Protein AF-A0A969L2Q5-F1 (afdb_monomer_lite)

Structure (mmCIF, N/CA/C/O backbone):
data_AF-A0A969L2Q5-F1
#
_entry.id   AF-A0A969L2Q5-F1
#
loop_
_atom_site.group_PDB
_atom_site.id
_atom_site.type_symbol
_atom_site.label_atom_id
_atom_site.label_alt_id
_atom_site.label_comp_id
_atom_site.label_asym_id
_atom_site.label_entity_id
_atom_site.label_seq_id
_atom_site.pdbx_PDB_ins_code
_atom_site.Cartn_x
_atom_site.Cartn_y
_atom_site.Cartn_z
_atom_site.occupancy
_atom_site.B_iso_or_equiv
_atom_site.auth_seq_id
_atom_site.auth_comp_id
_atom_site.auth_asym_id
_atom_site.auth_atom_id
_atom_site.pdbx_PDB_model_num
ATOM 1 N N . MET A 1 1 ? -0.304 -9.490 12.979 1.00 71.75 1 MET A N 1
ATOM 2 C CA . MET A 1 1 ? 1.038 -9.861 12.482 1.00 71.75 1 MET A CA 1
ATOM 3 C C . MET A 1 1 ? 1.206 -9.206 11.129 1.00 71.75 1 MET A C 1
ATOM 5 O O . MET A 1 1 ? 0.330 -9.396 10.292 1.00 71.75 1 MET A O 1
ATOM 9 N N . SER A 1 2 ? 2.257 -8.413 10.934 1.00 88.31 2 SER A N 1
ATOM 10 C CA . SER A 1 2 ? 2.590 -7.875 9.616 1.00 88.31 2 SER A CA 1
ATOM 11 C C . SER A 1 2 ? 3.435 -8.823 8.797 1.00 88.31 2 SER A C 1
ATOM 13 O O . SER A 1 2 ? 4.114 -9.702 9.329 1.00 88.31 2 SER A O 1
ATOM 15 N N . LYS A 1 3 ? 3.390 -8.618 7.482 1.00 93.06 3 LYS A N 1
ATOM 16 C CA . LYS A 1 3 ? 4.129 -9.418 6.518 1.00 93.06 3 LYS A CA 1
ATOM 17 C C . LYS A 1 3 ? 4.531 -8.568 5.317 1.00 93.06 3 LYS A C 1
ATOM 19 O O . LYS A 1 3 ? 3.703 -7.831 4.795 1.00 93.06 3 LYS A O 1
ATOM 24 N N . LEU A 1 4 ? 5.778 -8.700 4.875 1.00 91.50 4 LEU A N 1
ATOM 25 C CA . LEU A 1 4 ? 6.246 -8.261 3.561 1.00 91.50 4 LEU A CA 1
ATOM 26 C C . LEU A 1 4 ? 6.941 -9.453 2.913 1.00 91.50 4 LEU A C 1
ATOM 28 O O . LEU A 1 4 ? 7.881 -10.002 3.482 1.00 91.50 4 LEU A O 1
ATOM 32 N N . GLU A 1 5 ? 6.437 -9.894 1.768 1.00 91.12 5 GLU A N 1
ATOM 33 C CA . GLU A 1 5 ? 6.893 -11.115 1.106 1.00 91.12 5 GLU A CA 1
ATOM 34 C C . GLU A 1 5 ? 6.896 -10.935 -0.411 1.00 91.12 5 GLU A C 1
ATOM 36 O O . GLU A 1 5 ? 5.927 -10.439 -0.989 1.00 91.12 5 GLU A O 1
ATOM 41 N N . PHE A 1 6 ? 7.983 -11.371 -1.044 1.00 85.31 6 PHE A N 1
ATOM 42 C CA . PHE A 1 6 ? 8.081 -11.510 -2.492 1.00 85.31 6 PHE A CA 1
ATOM 43 C C . PHE A 1 6 ? 7.598 -12.904 -2.876 1.00 85.31 6 PHE A C 1
ATOM 45 O O . PHE A 1 6 ? 8.023 -13.898 -2.288 1.00 85.31 6 PHE A O 1
ATOM 52 N N . ILE A 1 7 ? 6.682 -12.962 -3.832 1.00 85.62 7 ILE A N 1
ATOM 53 C CA . ILE A 1 7 ? 6.052 -14.190 -4.294 1.00 85.62 7 ILE A CA 1
ATOM 54 C C . ILE A 1 7 ? 6.368 -14.310 -5.778 1.00 85.62 7 ILE A C 1
ATOM 56 O O . ILE A 1 7 ? 5.777 -13.618 -6.610 1.00 85.62 7 ILE A O 1
ATOM 60 N N . ASP A 1 8 ? 7.308 -15.190 -6.097 1.00 75.75 8 ASP A N 1
ATOM 61 C CA . ASP A 1 8 ? 7.634 -15.507 -7.481 1.00 75.75 8 ASP A CA 1
ATOM 62 C C . ASP A 1 8 ? 6.453 -16.241 -8.120 1.00 75.75 8 ASP A C 1
ATOM 64 O O . ASP A 1 8 ? 5.892 -17.175 -7.536 1.00 75.75 8 ASP A O 1
ATOM 68 N N . SER A 1 9 ? 6.042 -15.814 -9.315 1.00 63.06 9 SER A N 1
ATOM 69 C CA . SER A 1 9 ? 5.040 -16.565 -10.064 1.00 63.06 9 SER A CA 1
ATOM 70 C C . SER A 1 9 ? 5.733 -17.734 -10.768 1.00 63.06 9 SER A C 1
ATOM 72 O O . SER A 1 9 ? 6.684 -17.541 -11.521 1.00 63.06 9 SER A O 1
ATOM 74 N N . GLU A 1 10 ? 5.249 -18.958 -10.549 1.00 58.59 10 GLU A N 1
ATOM 75 C CA . GLU A 1 10 ? 5.753 -20.151 -11.251 1.00 58.59 10 GLU A CA 1
ATOM 76 C C . GLU A 1 10 ? 5.440 -20.119 -12.762 1.00 58.59 10 GLU A C 1
ATOM 78 O O . GLU A 1 10 ? 5.985 -20.898 -13.543 1.00 58.59 10 GLU A O 1
ATOM 83 N N . THR A 1 11 ? 4.564 -19.204 -13.190 1.00 54.19 11 THR A N 1
ATOM 84 C CA . THR A 1 11 ? 4.078 -19.068 -14.564 1.00 54.19 11 THR A CA 1
ATOM 85 C C . THR A 1 11 ? 4.136 -17.611 -15.026 1.00 54.19 11 THR A C 1
ATOM 87 O O . THR A 1 11 ? 3.131 -16.902 -14.974 1.00 54.19 11 THR A O 1
ATOM 90 N N . GLY A 1 12 ? 5.292 -17.186 -15.542 1.00 60.34 12 GLY A N 1
ATOM 91 C CA . GLY A 1 12 ? 5.420 -15.983 -16.374 1.00 60.34 12 GLY A CA 1
ATOM 92 C C . GLY A 1 12 ? 6.392 -14.919 -15.868 1.00 60.34 12 GLY A C 1
ATOM 93 O O . GLY A 1 12 ? 6.953 -15.019 -14.782 1.00 60.34 12 GLY A O 1
ATOM 94 N N . ASP A 1 13 ? 6.547 -13.876 -16.688 1.00 74.81 13 ASP A N 1
ATOM 95 C CA . ASP A 1 13 ? 7.386 -12.690 -16.470 1.00 74.81 13 ASP A CA 1
ATOM 96 C C . ASP A 1 13 ? 6.845 -11.763 -15.362 1.00 74.81 13 ASP A C 1
ATOM 98 O O . ASP A 1 13 ? 6.980 -10.549 -15.465 1.00 74.81 13 ASP A O 1
ATOM 102 N N . TYR A 1 14 ? 6.202 -12.289 -14.316 1.00 81.56 14 TYR A N 1
ATOM 103 C CA . TYR A 1 14 ? 5.611 -11.496 -13.236 1.00 81.56 14 TYR A CA 1
ATOM 104 C C . TYR A 1 14 ? 6.025 -12.015 -11.860 1.00 81.56 14 TYR A C 1
ATOM 106 O O . TYR A 1 14 ? 6.234 -13.211 -11.657 1.00 81.56 14 TYR A O 1
ATOM 114 N N . PHE A 1 15 ? 6.073 -11.102 -10.897 1.00 86.25 15 PHE A N 1
ATOM 115 C CA . PHE A 1 15 ? 6.198 -11.410 -9.478 1.00 86.25 15 PHE A CA 1
ATOM 116 C C . PHE A 1 15 ? 5.205 -10.567 -8.683 1.00 86.25 15 PHE A C 1
ATOM 118 O O . PHE A 1 15 ? 4.860 -9.446 -9.068 1.00 86.25 15 PHE A O 1
ATOM 125 N N . ASP A 1 16 ? 4.753 -11.112 -7.562 1.00 90.12 16 ASP A N 1
ATOM 126 C CA . ASP A 1 16 ? 3.831 -10.435 -6.669 1.00 90.12 16 ASP A CA 1
ATOM 127 C C . ASP A 1 16 ? 4.577 -9.980 -5.399 1.00 90.12 16 ASP A C 1
ATOM 129 O O . ASP A 1 16 ? 5.457 -10.673 -4.890 1.00 90.12 16 ASP A O 1
ATOM 133 N N . VAL A 1 17 ? 4.215 -8.820 -4.851 1.00 91.56 17 VAL A N 1
ATOM 134 C CA . VAL A 1 17 ? 4.658 -8.379 -3.520 1.00 91.56 17 VAL A CA 1
ATOM 135 C C . VAL A 1 17 ? 3.442 -8.339 -2.612 1.00 91.56 17 VAL A C 1
ATOM 137 O O . VAL A 1 17 ? 2.507 -7.569 -2.840 1.00 91.56 17 VAL A O 1
ATOM 140 N N . LEU A 1 18 ? 3.440 -9.193 -1.592 1.00 93.69 18 LEU A N 1
ATOM 141 C CA . LEU A 1 18 ? 2.413 -9.234 -0.562 1.00 93.69 18 LEU A CA 1
ATOM 142 C C . LEU A 1 18 ? 2.827 -8.347 0.605 1.00 93.69 18 LEU A C 1
ATOM 144 O O . LEU A 1 18 ? 3.893 -8.531 1.189 1.00 93.69 18 LEU A O 1
ATOM 148 N N . VAL A 1 19 ? 1.934 -7.441 0.983 1.00 95.19 19 VAL A N 1
ATOM 149 C CA . VAL A 1 19 ? 2.099 -6.570 2.137 1.00 95.19 19 VAL A CA 1
ATOM 150 C C . VAL A 1 19 ? 0.872 -6.674 3.027 1.00 95.19 19 VAL A C 1
ATOM 152 O O . VAL A 1 19 ? -0.254 -6.495 2.567 1.00 95.19 19 VAL A O 1
ATOM 155 N N . GLN A 1 20 ? 1.099 -6.954 4.305 1.00 95.75 20 GLN A N 1
ATOM 156 C CA . GLN A 1 20 ? 0.083 -7.028 5.344 1.00 95.75 20 GLN A CA 1
ATOM 157 C C . GLN A 1 20 ? 0.501 -6.160 6.528 1.00 95.75 20 GLN A C 1
ATOM 159 O O . GLN A 1 20 ? 1.605 -6.314 7.058 1.00 95.75 20 GLN A O 1
ATOM 164 N N . VAL A 1 21 ? -0.396 -5.276 6.956 1.00 95.88 21 VAL A N 1
ATOM 165 C CA . VAL A 1 21 ? -0.209 -4.365 8.094 1.00 95.88 21 VAL A CA 1
ATOM 166 C C . VAL A 1 21 ? -1.431 -4.400 9.009 1.00 95.88 21 VAL A C 1
ATOM 168 O O . VAL A 1 21 ? -2.533 -4.732 8.564 1.00 95.88 21 VAL A O 1
ATOM 171 N N . GLY A 1 22 ? -1.235 -4.069 10.286 1.00 95.12 22 GLY A N 1
ATOM 172 C CA . GLY A 1 22 ? -2.327 -3.820 11.227 1.00 95.12 22 GLY A CA 1
ATOM 173 C C . GLY A 1 22 ? -2.608 -2.326 11.383 1.00 95.12 22 GLY A C 1
ATOM 174 O O . GLY A 1 22 ? -1.758 -1.497 11.065 1.00 95.12 22 GLY A O 1
ATOM 175 N N . PHE A 1 23 ? -3.775 -1.979 11.919 1.00 95.56 23 PHE A N 1
ATOM 176 C CA . PHE A 1 23 ? -4.089 -0.624 12.389 1.00 95.56 23 PHE A CA 1
ATOM 177 C C . PHE A 1 23 ? -3.919 -0.537 13.914 1.00 95.56 23 PHE A C 1
ATOM 179 O O . PHE A 1 23 ? -4.248 -1.483 14.628 1.00 95.56 23 PHE A O 1
ATOM 186 N N . GLU A 1 24 ? -3.421 0.593 14.434 1.00 95.12 24 GLU A N 1
ATOM 187 C CA . GLU A 1 24 ? -3.273 0.806 15.891 1.00 95.12 24 GLU A CA 1
ATOM 188 C C . GLU A 1 24 ? -4.632 0.827 16.604 1.00 95.12 24 GLU A C 1
ATOM 190 O O . GLU A 1 24 ? -4.743 0.446 17.770 1.00 95.12 24 GLU A O 1
ATOM 195 N N . LYS A 1 25 ? -5.683 1.239 15.890 1.00 95.00 25 LYS A N 1
ATOM 196 C CA . LYS A 1 25 ? -7.068 1.228 16.359 1.00 95.00 25 LYS A CA 1
ATOM 197 C C . LYS A 1 25 ? -7.971 0.582 15.312 1.00 95.00 25 LYS A C 1
ATOM 199 O O . LYS A 1 25 ? -7.694 0.742 14.124 1.00 95.00 25 LYS A O 1
ATOM 204 N N . PRO A 1 26 ? -9.052 -0.103 15.727 1.00 96.12 26 PRO A N 1
ATOM 205 C CA . PRO A 1 26 ? -10.041 -0.595 14.786 1.00 96.12 26 PRO A CA 1
ATOM 206 C C . PRO A 1 26 ? -10.644 0.547 13.962 1.00 96.12 26 PRO A C 1
ATOM 208 O O . PRO A 1 26 ? -11.026 1.572 14.525 1.00 96.12 26 PRO A O 1
ATOM 211 N N . LEU A 1 27 ? -10.728 0.351 12.651 1.00 95.94 27 LEU A N 1
ATOM 212 C CA . LEU A 1 27 ? -11.353 1.257 11.700 1.00 95.94 27 LEU A CA 1
ATOM 213 C C . LEU A 1 27 ? -12.876 1.170 11.772 1.00 95.94 27 LEU A C 1
ATOM 215 O O . LEU A 1 27 ? -13.449 0.079 11.874 1.00 95.94 27 LEU A O 1
ATOM 219 N N . GLU A 1 28 ? -13.535 2.314 11.631 1.00 96.62 28 GLU A N 1
ATOM 220 C CA . GLU A 1 28 ? -14.963 2.372 11.352 1.00 96.62 28 GLU A CA 1
ATOM 221 C C . GLU A 1 28 ? -15.240 2.151 9.857 1.00 96.62 28 GLU A C 1
ATOM 223 O O . GLU A 1 28 ? -14.354 2.222 9.004 1.00 96.62 28 GLU A O 1
ATOM 228 N N . ALA A 1 29 ? -16.504 1.910 9.499 1.00 94.12 29 ALA A N 1
ATOM 229 C CA . ALA A 1 29 ? -16.887 1.709 8.100 1.00 94.12 29 ALA A CA 1
ATOM 230 C C . ALA A 1 29 ? -16.511 2.907 7.205 1.00 94.12 29 ALA A C 1
ATOM 232 O O . ALA A 1 29 ? -16.117 2.716 6.055 1.00 94.12 29 ALA A O 1
ATOM 233 N N . ILE A 1 30 ? -16.607 4.133 7.734 1.00 94.75 30 ILE A N 1
ATOM 234 C CA . ILE A 1 30 ? -16.209 5.347 7.013 1.00 94.75 30 ILE A CA 1
ATOM 235 C C . ILE A 1 30 ? -14.696 5.398 6.779 1.00 94.75 30 ILE A C 1
ATOM 237 O O . ILE A 1 30 ? -14.261 5.829 5.713 1.00 94.75 30 ILE A O 1
ATOM 241 N N . ASP A 1 31 ? -13.905 4.898 7.725 1.00 95.81 31 ASP A N 1
ATOM 242 C CA . ASP A 1 31 ? -12.450 4.892 7.626 1.00 95.81 31 ASP A CA 1
ATOM 243 C C . ASP A 1 31 ? -11.969 3.906 6.568 1.00 95.81 31 ASP A C 1
ATOM 245 O O . ASP A 1 31 ? -11.092 4.225 5.773 1.00 95.81 31 ASP A O 1
ATOM 249 N N . ILE A 1 32 ? -12.602 2.733 6.482 1.00 95.31 32 ILE A N 1
ATOM 250 C CA . ILE A 1 32 ? -12.318 1.754 5.424 1.00 95.31 32 ILE A CA 1
ATOM 251 C C . ILE A 1 32 ? -12.530 2.384 4.040 1.00 95.31 32 ILE A C 1
ATOM 253 O O . ILE A 1 32 ? -11.710 2.196 3.140 1.00 95.31 32 ILE A O 1
ATOM 257 N N . VAL A 1 33 ? -13.600 3.170 3.868 1.00 94.62 33 VAL A N 1
ATOM 258 C CA . VAL A 1 33 ? -13.856 3.895 2.614 1.00 94.62 33 VAL A CA 1
ATOM 259 C C . VAL A 1 33 ? -12.758 4.923 2.336 1.00 94.62 33 VAL A C 1
ATOM 261 O O . VAL A 1 33 ? -12.309 5.023 1.197 1.00 94.62 33 VAL A O 1
ATOM 264 N N . GLN A 1 34 ? -12.286 5.649 3.349 1.00 94.50 34 GLN A N 1
ATOM 265 C CA . GLN A 1 34 ? -11.202 6.624 3.184 1.00 94.50 34 GLN A CA 1
ATOM 266 C C . GLN A 1 34 ? -9.865 5.951 2.852 1.00 94.50 34 GLN A C 1
ATOM 268 O O . GLN A 1 34 ? -9.167 6.397 1.944 1.00 94.50 34 GLN A O 1
ATOM 273 N N . VAL A 1 35 ? -9.533 4.824 3.488 1.00 94.56 35 VAL A N 1
ATOM 274 C CA . VAL A 1 35 ? -8.347 4.027 3.133 1.00 94.56 35 VAL A CA 1
ATOM 275 C C . VAL A 1 35 ? -8.430 3.557 1.677 1.00 94.56 35 VAL A C 1
ATOM 277 O O . VAL A 1 35 ? -7.443 3.652 0.946 1.00 94.56 35 VAL A O 1
ATOM 280 N N . LEU A 1 36 ? -9.606 3.108 1.220 1.00 93.75 36 LEU A N 1
ATOM 281 C CA . LEU A 1 36 ? -9.827 2.759 -0.188 1.00 93.75 36 LEU A CA 1
ATOM 282 C C . LEU A 1 36 ? -9.655 3.962 -1.121 1.00 93.75 36 LEU A C 1
ATOM 284 O O . LEU A 1 36 ? -9.081 3.809 -2.196 1.00 93.75 36 LEU A O 1
ATOM 288 N N . GLN A 1 37 ? -10.119 5.149 -0.731 1.00 93.19 37 GLN A N 1
ATOM 289 C CA . GLN A 1 37 ? -9.925 6.371 -1.517 1.00 93.19 37 GLN A CA 1
ATOM 290 C C . GLN A 1 37 ? -8.441 6.717 -1.648 1.00 93.19 37 GLN A C 1
ATOM 292 O O . GLN A 1 37 ? -7.959 6.869 -2.768 1.00 93.19 37 GLN A O 1
ATOM 297 N N . VAL A 1 38 ? -7.693 6.733 -0.539 1.00 91.81 38 VAL A N 1
ATOM 298 C CA . VAL A 1 38 ? -6.238 6.969 -0.543 1.00 91.81 38 VAL A CA 1
ATOM 299 C C . VAL A 1 38 ? -5.524 5.952 -1.428 1.00 91.81 38 VAL A C 1
ATOM 301 O O . VAL A 1 38 ? -4.636 6.314 -2.206 1.00 91.81 38 VAL A O 1
ATOM 304 N N . PHE A 1 39 ? -5.920 4.683 -1.329 1.00 91.50 39 PHE A N 1
ATOM 305 C CA . PHE A 1 39 ? -5.401 3.611 -2.164 1.00 91.50 39 PHE A CA 1
ATOM 306 C C . PHE A 1 39 ? -5.651 3.883 -3.655 1.00 91.50 39 PHE A C 1
ATOM 308 O O . PHE A 1 39 ? -4.708 3.847 -4.449 1.00 91.50 39 PHE A O 1
ATOM 315 N N . LEU A 1 40 ? -6.893 4.187 -4.037 1.00 89.81 40 LEU A N 1
ATOM 316 C CA . LEU A 1 40 ? -7.266 4.439 -5.429 1.00 89.81 40 LEU A CA 1
ATOM 317 C C . LEU A 1 40 ? -6.542 5.663 -5.982 1.00 89.81 40 LEU A C 1
ATOM 319 O O . LEU A 1 40 ? -5.858 5.543 -6.989 1.00 89.81 40 LEU A O 1
ATOM 323 N N . GLU A 1 41 ? -6.591 6.801 -5.291 1.00 88.31 41 GLU A N 1
ATOM 324 C CA . GLU A 1 41 ? -5.905 8.031 -5.707 1.00 88.31 41 GLU A CA 1
ATOM 325 C C . GLU A 1 41 ? -4.407 7.815 -5.943 1.00 88.31 41 GLU A C 1
ATOM 327 O O . GLU A 1 41 ? -3.823 8.367 -6.875 1.00 88.31 41 GLU A O 1
ATOM 332 N N . THR A 1 42 ? -3.780 6.990 -5.104 1.00 86.81 42 THR A N 1
ATOM 333 C CA . THR A 1 42 ? -2.349 6.692 -5.195 1.00 86.81 42 THR A CA 1
ATOM 334 C C . THR A 1 42 ? -2.034 5.729 -6.338 1.00 86.81 42 THR A C 1
ATOM 336 O O . THR A 1 42 ? -1.005 5.870 -6.993 1.00 86.81 42 THR A O 1
ATOM 339 N N . THR A 1 43 ? -2.912 4.762 -6.608 1.00 85.94 43 THR A N 1
ATOM 340 C CA . THR A 1 43 ? -2.688 3.717 -7.620 1.00 85.94 43 THR A CA 1
ATOM 341 C C . THR A 1 43 ? -3.185 4.067 -9.018 1.00 85.94 43 THR A C 1
ATOM 343 O O . THR A 1 43 ? -2.707 3.484 -9.985 1.00 85.94 43 THR A O 1
ATOM 346 N N . THR A 1 44 ? -4.085 5.039 -9.164 1.00 83.19 44 THR A N 1
ATOM 347 C CA . THR A 1 44 ? -4.538 5.534 -10.475 1.00 83.19 44 THR A CA 1
ATOM 348 C C . THR A 1 44 ? -3.660 6.654 -11.036 1.00 83.19 44 THR A C 1
ATOM 350 O O . THR A 1 44 ? -3.930 7.164 -12.122 1.00 83.19 44 THR A O 1
ATOM 353 N N . GLY A 1 45 ? -2.628 7.079 -10.301 1.00 73.38 45 GLY A N 1
ATOM 354 C CA . GLY A 1 45 ? -1.668 8.075 -10.770 1.00 73.38 45 GLY A CA 1
ATOM 355 C C . GLY A 1 45 ? -0.819 7.570 -11.943 1.00 73.38 45 GLY A C 1
ATOM 356 O O . GLY A 1 45 ? -0.579 6.373 -12.090 1.00 73.38 45 GLY A O 1
ATOM 357 N N . LEU A 1 46 ? -0.306 8.496 -12.759 1.00 67.31 46 LEU A N 1
ATOM 358 C CA . LEU A 1 46 ? 0.556 8.172 -13.907 1.00 67.31 46 LEU A CA 1
ATOM 359 C C . LEU A 1 46 ? 1.808 7.372 -13.505 1.00 67.31 46 LEU A C 1
ATOM 361 O O . LEU A 1 46 ? 2.214 6.469 -14.228 1.00 67.31 46 LEU A O 1
ATOM 365 N N . ILE A 1 47 ? 2.386 7.670 -12.338 1.00 69.38 47 ILE A N 1
ATOM 366 C CA . ILE A 1 47 ? 3.557 6.969 -11.789 1.00 69.38 47 ILE A CA 1
ATOM 367 C C . ILE A 1 47 ? 3.211 5.504 -11.492 1.00 69.38 47 ILE A C 1
ATOM 369 O O . ILE A 1 47 ? 3.905 4.590 -11.926 1.00 69.38 47 ILE A O 1
ATOM 373 N N . ALA A 1 48 ? 2.092 5.269 -10.805 1.00 74.12 48 ALA A N 1
ATOM 374 C CA . ALA A 1 48 ? 1.623 3.936 -10.449 1.00 74.12 48 ALA A CA 1
ATOM 375 C C . ALA A 1 48 ? 1.413 3.041 -11.681 1.00 74.12 48 ALA A C 1
ATOM 377 O O . ALA A 1 48 ? 1.876 1.901 -11.688 1.00 74.12 48 ALA A O 1
ATOM 378 N N . ALA A 1 49 ? 0.810 3.593 -12.741 1.00 71.81 49 ALA A N 1
ATOM 379 C CA . ALA A 1 49 ? 0.581 2.893 -14.006 1.00 71.81 49 ALA A CA 1
ATOM 380 C C . ALA A 1 49 ? 1.878 2.439 -14.705 1.00 71.81 49 ALA A C 1
ATOM 382 O O . ALA A 1 49 ? 1.852 1.484 -15.476 1.00 71.81 49 ALA A O 1
ATOM 383 N N . ASN A 1 50 ? 3.008 3.099 -14.431 1.00 71.12 50 ASN A N 1
ATOM 384 C CA . ASN A 1 50 ? 4.318 2.722 -14.968 1.00 71.12 50 ASN A CA 1
ATOM 385 C C . ASN A 1 50 ? 5.087 1.748 -14.061 1.00 71.12 50 ASN A C 1
ATOM 387 O O . ASN A 1 50 ? 6.044 1.117 -14.511 1.00 71.12 50 ASN A O 1
ATOM 391 N N . LEU A 1 51 ? 4.718 1.655 -12.779 1.00 75.31 51 LEU A N 1
ATOM 392 C CA . LEU A 1 51 ? 5.479 0.902 -11.782 1.00 75.31 51 LEU A CA 1
ATOM 393 C C . LEU A 1 51 ? 4.933 -0.499 -11.534 1.00 75.31 51 LEU A C 1
ATOM 395 O O . LEU A 1 51 ? 5.737 -1.388 -11.254 1.00 75.31 51 LEU A O 1
ATOM 399 N N . PHE A 1 52 ? 3.619 -0.719 -11.620 1.00 79.00 52 PHE A N 1
ATOM 400 C CA . PHE A 1 52 ? 3.013 -2.024 -11.355 1.00 79.00 52 PHE A CA 1
ATOM 401 C C . PHE A 1 52 ? 1.847 -2.327 -12.305 1.00 79.00 52 PHE A C 1
ATOM 403 O O . PHE A 1 52 ? 1.144 -1.434 -12.758 1.00 79.00 52 PHE A O 1
ATOM 410 N N . GLU A 1 53 ? 1.649 -3.606 -12.610 1.00 79.75 53 GLU A N 1
ATOM 411 C CA . GLU A 1 53 ? 0.714 -4.092 -13.641 1.00 79.75 53 GLU A CA 1
ATOM 412 C C . GLU A 1 53 ? -0.736 -4.136 -13.146 1.00 79.75 53 GLU A C 1
ATOM 414 O O . GLU A 1 53 ? -1.689 -4.199 -13.921 1.00 79.75 53 GLU A O 1
ATOM 419 N N . GLY A 1 54 ? -0.909 -4.145 -11.826 1.00 82.81 54 GLY A N 1
ATOM 420 C CA . GLY A 1 54 ? -2.209 -4.180 -11.177 1.00 82.81 54 GLY A CA 1
ATOM 421 C C . GLY A 1 54 ? -2.178 -4.889 -9.829 1.00 82.81 54 GLY A C 1
ATOM 422 O O . GLY A 1 54 ? -1.131 -5.247 -9.288 1.00 82.81 54 GLY A O 1
ATOM 423 N N . LEU A 1 55 ? -3.361 -5.090 -9.261 1.00 87.62 55 LEU A N 1
ATOM 424 C CA . LEU A 1 55 ? -3.519 -5.812 -8.005 1.00 87.62 55 LEU A CA 1
ATOM 425 C C . LEU A 1 55 ? -3.890 -7.262 -8.275 1.00 87.62 55 LEU A C 1
ATOM 427 O O . LEU A 1 55 ? -4.851 -7.540 -8.989 1.00 87.62 55 LEU A O 1
ATOM 431 N N . ALA A 1 56 ? -3.183 -8.180 -7.627 1.00 87.56 56 ALA A N 1
ATOM 432 C CA . ALA A 1 56 ? -3.620 -9.566 -7.539 1.00 87.56 56 ALA A CA 1
ATOM 433 C C . A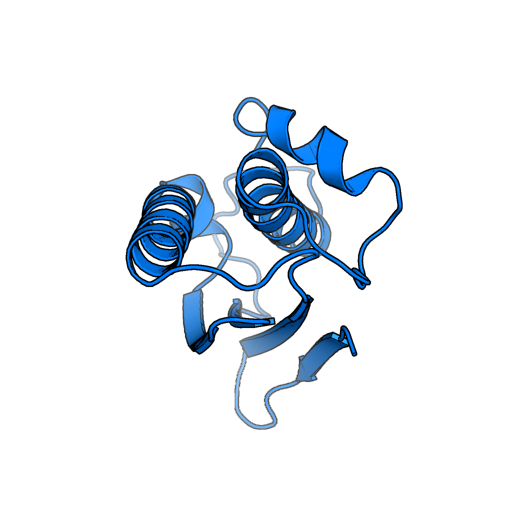LA A 1 56 ? -4.655 -9.755 -6.416 1.00 87.56 56 ALA A C 1
ATOM 435 O O . ALA A 1 56 ? -5.503 -10.641 -6.501 1.00 87.56 56 ALA A O 1
ATOM 436 N N . TYR A 1 57 ? -4.582 -8.941 -5.355 1.00 91.50 57 TYR A N 1
ATOM 437 C CA . TYR A 1 57 ? -5.476 -9.020 -4.199 1.00 91.50 57 TYR A CA 1
ATOM 438 C C . TYR A 1 57 ? -5.471 -7.715 -3.392 1.00 91.50 57 TYR A C 1
ATOM 440 O O . TYR A 1 57 ? -4.420 -7.104 -3.203 1.00 91.50 57 TYR A O 1
ATOM 448 N N . LEU A 1 58 ? -6.635 -7.328 -2.872 1.00 94.69 58 LEU A N 1
ATOM 449 C CA . LEU A 1 58 ? -6.805 -6.247 -1.903 1.00 94.69 58 LEU A CA 1
ATOM 450 C C . LEU A 1 58 ? -7.869 -6.675 -0.891 1.00 94.69 58 LEU A C 1
ATOM 452 O O . LEU A 1 58 ? -8.979 -7.033 -1.279 1.00 94.69 58 LEU A O 1
ATOM 456 N N . ASN A 1 59 ? -7.537 -6.619 0.394 1.00 95.88 59 ASN A N 1
ATOM 457 C CA . ASN A 1 59 ? -8.476 -6.845 1.483 1.00 95.88 59 ASN A CA 1
ATOM 458 C C . ASN A 1 59 ? -8.247 -5.829 2.593 1.00 95.88 59 ASN A C 1
ATOM 460 O O . ASN A 1 59 ? -7.115 -5.642 3.041 1.00 95.88 59 ASN A O 1
ATOM 464 N N . ILE A 1 60 ? -9.336 -5.211 3.039 1.00 95.06 60 ILE A N 1
ATOM 465 C CA . ILE A 1 60 ? -9.343 -4.264 4.147 1.00 95.06 60 ILE A CA 1
ATOM 466 C C . ILE A 1 60 ? -10.414 -4.725 5.119 1.00 95.06 60 ILE A C 1
ATOM 468 O O . ILE A 1 60 ? -11.580 -4.854 4.749 1.00 95.06 60 ILE A O 1
ATOM 472 N N . ASP A 1 61 ? -10.003 -4.981 6.351 1.00 93.44 61 ASP A N 1
ATOM 473 C CA . ASP A 1 61 ? -10.908 -5.253 7.456 1.00 93.44 61 ASP A CA 1
ATOM 474 C C . ASP A 1 61 ? -10.761 -4.170 8.531 1.00 93.44 61 ASP A C 1
ATOM 476 O O . ASP A 1 61 ? -10.004 -3.209 8.385 1.00 93.44 61 ASP A O 1
ATOM 480 N N . THR A 1 62 ? -11.508 -4.302 9.625 1.00 95.19 62 THR A N 1
ATOM 481 C CA . THR A 1 62 ? -11.494 -3.316 10.713 1.00 95.19 62 THR A CA 1
ATOM 482 C C . THR A 1 62 ? -10.129 -3.179 11.384 1.00 95.19 62 THR A C 1
ATOM 484 O O . THR A 1 62 ? -9.887 -2.205 12.071 1.00 95.19 62 THR A O 1
ATOM 487 N N . THR A 1 63 ? -9.238 -4.153 11.260 1.00 95.50 63 THR A N 1
ATOM 488 C CA . THR A 1 63 ? -7.976 -4.236 12.010 1.00 95.50 63 THR A CA 1
ATOM 489 C C . THR A 1 63 ? -6.740 -4.377 11.134 1.00 95.50 63 THR A C 1
ATOM 491 O O . THR A 1 63 ? -5.627 -4.227 11.637 1.00 95.50 63 THR A O 1
ATOM 494 N N . SER A 1 64 ? -6.904 -4.663 9.844 1.00 95.19 64 SER A N 1
ATOM 495 C CA . SER A 1 64 ? -5.806 -4.998 8.954 1.00 95.19 64 SER A CA 1
ATOM 496 C C . SER A 1 64 ? -6.049 -4.581 7.509 1.00 95.19 64 SER A C 1
ATOM 498 O O . SER A 1 64 ? -7.179 -4.477 7.026 1.00 95.19 64 SER A O 1
ATOM 500 N N . LEU A 1 65 ? -4.937 -4.367 6.813 1.00 95.75 65 LEU A N 1
ATOM 501 C CA . LEU A 1 65 ? -4.877 -4.104 5.386 1.00 95.75 65 LEU A CA 1
ATOM 502 C C . LEU A 1 65 ? -3.904 -5.096 4.759 1.00 95.75 65 LEU A C 1
ATOM 504 O O . LEU A 1 65 ? -2.760 -5.222 5.198 1.00 95.75 65 LEU A O 1
ATOM 508 N N . THR A 1 66 ? -4.363 -5.794 3.724 1.00 96.12 66 THR A N 1
ATOM 509 C CA . THR A 1 66 ? -3.553 -6.716 2.929 1.00 96.12 66 THR A CA 1
ATOM 510 C C . THR A 1 66 ? -3.640 -6.341 1.460 1.00 96.12 66 THR A C 1
ATOM 512 O O . THR A 1 66 ? -4.730 -6.312 0.889 1.00 96.12 66 THR A O 1
ATOM 515 N N . ILE A 1 67 ? -2.492 -6.102 0.833 1.00 94.94 67 ILE A N 1
ATOM 516 C CA . ILE A 1 67 ? -2.389 -5.785 -0.591 1.00 94.94 67 ILE A CA 1
ATOM 517 C C . ILE A 1 67 ? -1.373 -6.723 -1.230 1.00 94.94 67 ILE A C 1
ATOM 519 O O . ILE A 1 67 ? -0.269 -6.897 -0.715 1.00 94.94 67 ILE A O 1
ATOM 523 N N . ARG A 1 68 ? -1.738 -7.324 -2.361 1.00 93.81 68 ARG A N 1
ATOM 524 C CA . ARG A 1 68 ? -0.817 -8.057 -3.228 1.00 93.81 68 ARG A CA 1
ATOM 525 C C . ARG A 1 68 ? -0.671 -7.300 -4.542 1.00 93.81 68 ARG A C 1
ATOM 527 O O . ARG A 1 68 ? -1.575 -7.324 -5.382 1.00 93.81 68 ARG A O 1
ATOM 534 N N . PHE A 1 69 ? 0.465 -6.635 -4.697 1.00 91.44 69 PHE A N 1
ATOM 535 C CA . PHE A 1 69 ? 0.837 -5.906 -5.906 1.00 91.44 69 PHE A CA 1
ATOM 536 C C . PHE A 1 69 ? 1.422 -6.873 -6.921 1.00 91.44 69 PHE A C 1
ATOM 538 O O . PHE A 1 69 ? 2.237 -7.708 -6.540 1.00 91.44 69 PHE A O 1
ATOM 545 N N . ARG A 1 70 ? 1.045 -6.743 -8.192 1.00 89.56 70 ARG A N 1
ATOM 546 C CA . ARG A 1 70 ? 1.652 -7.489 -9.291 1.00 89.56 70 ARG A CA 1
ATOM 547 C C . ARG A 1 70 ? 2.594 -6.599 -10.080 1.00 89.56 70 ARG A C 1
ATOM 549 O O . ARG A 1 70 ? 2.214 -5.518 -10.528 1.00 89.56 70 ARG A O 1
ATOM 556 N N . TYR A 1 71 ? 3.799 -7.093 -10.303 1.00 86.44 71 TYR A N 1
ATOM 557 C CA . TYR A 1 71 ? 4.843 -6.416 -11.049 1.00 86.44 71 TYR A CA 1
ATOM 558 C C . TYR A 1 71 ? 5.319 -7.278 -12.207 1.00 86.44 71 TYR A C 1
ATOM 560 O O . TYR A 1 71 ? 5.480 -8.487 -12.055 1.00 86.44 71 TYR A O 1
ATOM 568 N N . SER A 1 72 ? 5.629 -6.651 -13.340 1.00 79.19 72 SER A N 1
ATOM 569 C CA . SER A 1 72 ? 6.420 -7.315 -14.374 1.00 79.19 72 SER A CA 1
ATOM 570 C C . SER A 1 72 ? 7.855 -7.526 -13.878 1.00 79.19 72 SER A C 1
ATOM 572 O O . SER A 1 72 ? 8.490 -6.607 -13.348 1.00 79.19 72 SER A O 1
ATOM 574 N N . GLY A 1 73 ? 8.357 -8.748 -14.019 1.00 67.31 73 GLY A N 1
ATOM 575 C CA . GLY A 1 73 ? 9.756 -9.136 -13.874 1.00 67.31 73 GLY A CA 1
ATOM 576 C C . GLY A 1 73 ? 10.622 -8.670 -15.046 1.00 67.31 73 GLY A C 1
ATOM 577 O O . GLY A 1 73 ? 11.841 -8.596 -14.906 1.00 67.31 73 GLY A O 1
ATOM 578 N N . THR A 1 74 ? 10.013 -8.281 -16.171 1.00 66.06 74 THR A N 1
ATOM 579 C CA . THR A 1 74 ? 10.717 -7.602 -17.263 1.00 66.06 74 THR A CA 1
ATOM 580 C C . THR A 1 74 ? 10.655 -6.089 -17.066 1.00 66.06 74 THR A C 1
ATOM 582 O O . THR A 1 74 ? 9.632 -5.525 -16.677 1.00 66.06 74 THR A O 1
ATOM 585 N N . SER A 1 75 ? 11.780 -5.410 -17.298 1.00 58.88 75 SER A N 1
ATOM 586 C CA . SER A 1 75 ? 11.796 -3.947 -17.293 1.00 58.88 75 SER A CA 1
ATOM 587 C C . SER A 1 75 ? 10.993 -3.453 -18.503 1.00 58.88 75 SER A C 1
ATOM 589 O O . SER A 1 75 ? 11.223 -3.977 -19.600 1.00 58.88 75 SER A O 1
ATOM 591 N N . PRO A 1 76 ? 10.083 -2.470 -18.360 1.00 58.81 76 PRO A N 1
ATOM 592 C CA . PRO A 1 76 ? 9.415 -1.889 -19.513 1.00 58.81 76 PRO A CA 1
ATOM 593 C C . PRO A 1 76 ? 10.470 -1.414 -20.516 1.00 58.81 76 PRO A C 1
ATOM 595 O O . PRO A 1 76 ? 11.459 -0.781 -20.139 1.00 58.81 76 PRO A O 1
ATOM 598 N N . SER A 1 77 ? 10.263 -1.697 -21.803 1.00 53.72 77 SER A N 1
ATOM 599 C CA . SER A 1 77 ? 11.182 -1.299 -22.882 1.00 53.72 77 SER A CA 1
ATOM 600 C C . SER A 1 77 ? 11.432 0.216 -22.936 1.00 53.72 77 SER A C 1
ATOM 602 O O . SER A 1 77 ? 12.444 0.662 -23.469 1.00 53.72 77 SER A O 1
ATOM 604 N N . SER A 1 78 ? 10.533 1.000 -22.343 1.00 55.94 78 SER A N 1
ATOM 605 C CA . SER A 1 78 ? 10.677 2.424 -22.066 1.00 55.94 78 SER A CA 1
ATOM 606 C C . SER A 1 78 ? 10.571 2.653 -20.557 1.00 55.94 78 SER A C 1
ATOM 608 O O . SER A 1 78 ? 9.480 2.910 -20.055 1.00 55.94 78 SER A O 1
ATOM 610 N N . ASN A 1 79 ? 11.677 2.537 -19.820 1.00 59.59 79 ASN A N 1
ATOM 611 C CA . ASN A 1 79 ? 11.717 3.013 -18.438 1.00 59.59 79 ASN A CA 1
ATOM 612 C C . ASN A 1 79 ? 11.779 4.555 -18.461 1.00 59.59 79 ASN A C 1
ATOM 614 O O . ASN A 1 79 ? 12.786 5.094 -18.933 1.00 59.59 79 ASN A O 1
ATOM 618 N N . PRO A 1 80 ? 10.746 5.277 -17.984 1.00 60.19 80 PRO A N 1
ATOM 619 C CA . PRO A 1 80 ? 10.768 6.738 -17.951 1.00 60.19 80 PRO A CA 1
ATOM 620 C C . PRO A 1 80 ? 11.737 7.300 -16.895 1.00 60.19 80 PRO A C 1
ATOM 622 O O . PRO A 1 80 ? 11.996 8.501 -16.910 1.00 60.19 80 PRO A O 1
ATOM 625 N N . TYR A 1 81 ? 12.324 6.447 -16.043 1.00 64.88 81 TYR A N 1
ATOM 626 C CA . TYR A 1 81 ? 13.265 6.806 -14.976 1.00 64.88 81 TYR A CA 1
ATOM 627 C C . TYR A 1 81 ? 14.679 6.271 -15.268 1.00 64.88 81 TYR A C 1
ATOM 629 O O . TYR A 1 81 ? 15.111 5.264 -14.692 1.00 64.88 81 TYR A O 1
ATOM 637 N N . PRO A 1 82 ? 15.424 6.891 -16.201 1.00 55.69 82 PRO A N 1
ATOM 638 C CA . PRO A 1 82 ? 16.778 6.461 -16.530 1.00 55.69 82 PRO A CA 1
ATOM 639 C C . PRO A 1 82 ? 17.729 6.711 -15.348 1.00 55.69 82 PRO A C 1
ATOM 641 O O . PRO A 1 82 ? 17.943 7.850 -14.946 1.00 55.69 82 PRO A O 1
ATOM 644 N N . GLY A 1 83 ? 18.333 5.644 -14.817 1.00 58.91 83 GLY A N 1
ATOM 645 C CA . GLY A 1 83 ? 19.316 5.709 -13.721 1.00 58.91 83 GLY A CA 1
ATOM 646 C C . GLY A 1 83 ? 18.814 5.215 -12.362 1.00 58.91 83 GLY A C 1
ATOM 647 O O . GLY A 1 83 ? 19.627 5.027 -11.460 1.00 58.91 83 GLY A O 1
ATOM 648 N N . GLU A 1 84 ? 17.516 4.944 -12.226 1.00 63.25 84 GLU A N 1
ATOM 649 C CA . GLU A 1 84 ? 16.940 4.334 -11.026 1.00 63.25 84 GLU A CA 1
ATOM 650 C C . GLU A 1 84 ? 16.725 2.827 -11.200 1.00 63.25 84 GLU A C 1
ATOM 652 O O . GLU A 1 84 ? 16.270 2.349 -12.244 1.00 63.25 84 GLU A O 1
ATOM 657 N N . GLU A 1 85 ? 17.048 2.054 -10.161 1.00 71.69 85 GLU A N 1
ATOM 658 C CA . GLU A 1 85 ? 16.775 0.620 -10.142 1.00 71.69 85 GLU A CA 1
ATOM 659 C C . GLU A 1 85 ? 15.264 0.392 -10.005 1.00 71.69 85 GLU A C 1
ATOM 661 O O . GLU A 1 85 ? 14.670 0.683 -8.969 1.00 71.69 85 GLU A O 1
ATOM 666 N N . LEU A 1 86 ? 14.629 -0.171 -11.036 1.00 71.19 86 LEU A N 1
ATOM 667 C CA . LEU A 1 86 ? 13.190 -0.458 -11.046 1.00 71.19 86 LEU A CA 1
ATOM 668 C C . LEU A 1 86 ? 12.692 -1.210 -9.785 1.00 71.19 86 LEU A C 1
ATOM 670 O O . LEU A 1 86 ? 11.634 -0.848 -9.270 1.00 71.19 86 LEU A O 1
ATOM 674 N N . PRO A 1 87 ? 13.416 -2.206 -9.227 1.00 76.44 87 PRO A N 1
ATOM 675 C CA . PRO A 1 87 ? 13.039 -2.826 -7.954 1.00 76.44 87 PRO A CA 1
ATOM 676 C C . PRO A 1 87 ? 12.963 -1.836 -6.785 1.00 76.44 87 PRO A C 1
ATOM 678 O O . PRO A 1 87 ? 12.059 -1.935 -5.956 1.00 76.44 87 PRO A O 1
ATOM 681 N N . ARG A 1 88 ? 13.872 -0.855 -6.736 1.00 82.62 88 ARG A N 1
ATOM 682 C CA . ARG A 1 88 ? 13.860 0.203 -5.724 1.00 82.62 88 ARG A CA 1
ATOM 683 C C . ARG A 1 88 ? 12.611 1.064 -5.882 1.00 82.62 88 ARG A C 1
ATOM 685 O O . ARG A 1 88 ? 11.858 1.164 -4.922 1.00 82.62 88 ARG A O 1
ATOM 692 N N . LEU A 1 89 ? 12.343 1.592 -7.077 1.00 80.75 89 LEU A N 1
ATOM 693 C CA . LEU A 1 89 ? 11.155 2.417 -7.358 1.00 80.75 89 LEU A CA 1
ATOM 694 C C . LEU A 1 89 ? 9.850 1.722 -6.932 1.00 80.75 89 LEU A C 1
ATOM 696 O O . LEU A 1 89 ? 9.005 2.313 -6.261 1.00 80.75 89 LEU A O 1
ATOM 700 N N . LYS A 1 90 ? 9.711 0.431 -7.259 1.00 84.50 90 LYS A N 1
ATOM 701 C CA . LYS A 1 90 ? 8.553 -0.393 -6.878 1.00 84.50 90 LYS A CA 1
ATOM 702 C C . LYS A 1 90 ? 8.369 -0.467 -5.359 1.00 84.50 90 LYS A C 1
ATOM 704 O O . LYS A 1 90 ? 7.255 -0.299 -4.868 1.00 84.50 90 LYS A O 1
ATOM 709 N N . MET A 1 91 ? 9.457 -0.662 -4.614 1.00 87.56 91 MET A N 1
ATOM 710 C CA . MET A 1 91 ? 9.427 -0.681 -3.148 1.00 87.56 91 MET A CA 1
ATOM 711 C C . MET A 1 91 ? 9.132 0.694 -2.546 1.00 87.56 91 MET A C 1
ATOM 713 O O . MET A 1 91 ? 8.347 0.794 -1.606 1.00 87.56 91 MET A O 1
ATOM 717 N N . GLN A 1 92 ? 9.709 1.760 -3.103 1.00 87.56 92 GLN A N 1
ATOM 718 C CA . GLN A 1 92 ? 9.445 3.127 -2.653 1.00 87.56 92 GLN A CA 1
ATOM 719 C C . GLN A 1 92 ? 7.980 3.514 -2.863 1.00 87.56 92 GLN A C 1
ATOM 721 O O . GLN A 1 92 ? 7.393 4.153 -1.995 1.00 87.56 92 GLN A O 1
ATOM 726 N N . PHE A 1 93 ? 7.365 3.069 -3.961 1.00 88.12 93 PHE A N 1
ATOM 727 C CA . PHE A 1 93 ? 5.936 3.251 -4.204 1.00 88.12 93 PHE A CA 1
ATOM 728 C C . PHE A 1 93 ? 5.067 2.534 -3.162 1.00 88.12 93 PHE A C 1
ATOM 730 O O . PHE A 1 93 ? 4.110 3.119 -2.653 1.00 88.12 93 PHE A O 1
ATOM 737 N N . ILE A 1 94 ? 5.419 1.295 -2.793 1.00 91.44 94 ILE A N 1
ATOM 738 C CA . ILE A 1 94 ? 4.752 0.585 -1.691 1.00 91.44 94 ILE A CA 1
ATOM 739 C C . ILE A 1 94 ? 4.869 1.415 -0.408 1.00 91.44 94 ILE A C 1
ATOM 741 O O . ILE A 1 94 ? 3.856 1.715 0.220 1.00 91.44 94 ILE A O 1
ATOM 745 N N . PHE A 1 95 ? 6.077 1.846 -0.037 1.00 92.12 95 PHE A N 1
ATOM 746 C CA . PHE A 1 95 ? 6.279 2.646 1.175 1.00 92.12 95 PHE A CA 1
ATOM 747 C C . PHE A 1 95 ? 5.500 3.960 1.142 1.00 92.12 95 PHE A C 1
ATOM 749 O O . PHE A 1 95 ? 4.872 4.303 2.137 1.00 92.12 95 PHE A O 1
ATOM 756 N N . TYR A 1 96 ? 5.460 4.646 -0.000 1.00 90.81 96 TYR A N 1
ATOM 757 C CA . TYR A 1 96 ? 4.674 5.861 -0.201 1.00 90.81 96 TYR A CA 1
ATOM 758 C C . TYR A 1 96 ? 3.179 5.639 0.057 1.00 90.81 96 TYR A C 1
ATOM 760 O O . TYR A 1 96 ? 2.569 6.380 0.830 1.00 90.81 96 TYR A O 1
ATOM 768 N N . LEU A 1 97 ? 2.589 4.599 -0.539 1.00 91.88 97 LEU A N 1
ATOM 769 C CA . LEU A 1 97 ? 1.179 4.267 -0.337 1.00 91.88 97 LEU A CA 1
ATOM 770 C C . LEU A 1 97 ? 0.877 4.003 1.143 1.00 91.88 97 LEU A C 1
ATOM 772 O O . LEU A 1 97 ? -0.060 4.578 1.699 1.00 91.88 97 LEU A O 1
ATOM 776 N N . PHE A 1 98 ? 1.688 3.176 1.805 1.00 94.06 98 PHE A N 1
ATOM 777 C CA . PHE A 1 98 ? 1.478 2.875 3.220 1.00 94.06 98 PHE A CA 1
ATOM 778 C C . PHE A 1 98 ? 1.793 4.063 4.138 1.00 94.06 98 PHE A C 1
ATOM 780 O O . PHE A 1 98 ? 1.136 4.203 5.165 1.00 94.06 98 PHE A O 1
ATOM 787 N N . ALA A 1 99 ? 2.715 4.956 3.771 1.00 93.31 99 ALA A N 1
ATOM 788 C CA . ALA A 1 99 ? 2.964 6.204 4.492 1.00 93.31 99 ALA A CA 1
ATOM 789 C C . ALA A 1 99 ? 1.764 7.160 4.409 1.00 93.31 99 ALA A C 1
ATOM 791 O O . ALA A 1 99 ? 1.391 7.762 5.415 1.00 93.31 99 ALA A O 1
ATOM 792 N N . LYS A 1 100 ? 1.108 7.264 3.242 1.00 92.69 100 LYS A N 1
ATOM 793 C CA . LYS A 1 100 ? -0.129 8.052 3.093 1.00 92.69 100 LYS A CA 1
ATOM 794 C C . LYS A 1 100 ? -1.266 7.513 3.950 1.00 92.69 100 LYS A C 1
ATOM 796 O O . LYS A 1 100 ? -1.997 8.301 4.545 1.00 92.69 100 LYS A O 1
ATOM 801 N N . ILE A 1 101 ? -1.406 6.190 4.012 1.00 94.06 101 ILE A N 1
ATOM 802 C CA . ILE A 1 101 ? -2.402 5.546 4.870 1.00 94.06 101 ILE A CA 1
ATOM 803 C C . ILE A 1 101 ? -2.053 5.791 6.340 1.00 94.06 101 ILE A C 1
ATOM 805 O O . ILE A 1 101 ? -2.921 6.232 7.081 1.00 94.06 101 ILE A O 1
ATOM 809 N N . ASP A 1 102 ? -0.794 5.605 6.748 1.00 94.31 102 ASP A N 1
ATOM 810 C CA . ASP A 1 102 ? -0.344 5.803 8.134 1.00 94.31 102 ASP A CA 1
ATOM 811 C C . ASP A 1 102 ? -0.533 7.243 8.640 1.00 94.31 102 ASP A C 1
ATOM 813 O O . ASP A 1 102 ? -0.860 7.435 9.811 1.00 94.31 102 ASP A O 1
ATOM 817 N N . LEU A 1 103 ? -0.396 8.248 7.763 1.00 91.62 103 LEU A N 1
ATOM 818 C CA . LEU A 1 103 ? -0.636 9.653 8.114 1.00 91.62 103 LEU A CA 1
ATOM 819 C C . LEU A 1 103 ? -2.074 9.891 8.603 1.00 91.62 103 LEU A C 1
ATOM 821 O O . LEU A 1 103 ? -2.297 10.716 9.488 1.00 91.62 103 LEU A O 1
ATOM 825 N N . GLN A 1 104 ? -3.043 9.186 8.017 1.00 90.62 104 GLN A N 1
ATOM 826 C CA . GLN A 1 104 ? -4.462 9.314 8.360 1.00 90.62 104 GLN A CA 1
ATOM 827 C C . GLN A 1 104 ? -4.875 8.290 9.424 1.00 90.62 104 GLN A C 1
ATOM 829 O O . GLN A 1 104 ? -5.586 8.610 10.374 1.00 90.62 104 GLN A O 1
ATOM 834 N N . TYR A 1 105 ? -4.374 7.066 9.277 1.00 92.75 105 TYR A N 1
ATOM 835 C CA . TYR A 1 105 ? -4.734 5.882 10.039 1.00 92.75 105 TYR A CA 1
ATOM 836 C C . TYR A 1 105 ? -3.474 5.145 10.456 1.00 92.75 105 TYR A C 1
ATOM 838 O O . TYR A 1 105 ? -2.975 4.264 9.755 1.00 92.75 105 TYR A O 1
ATOM 846 N N . LYS A 1 106 ? -2.973 5.521 11.631 1.00 93.00 106 LYS A N 1
ATOM 847 C CA . LYS A 1 106 ? -1.757 4.964 12.216 1.00 93.00 106 LYS A CA 1
ATOM 848 C C . LYS A 1 106 ? -1.723 3.433 12.128 1.00 93.00 106 LY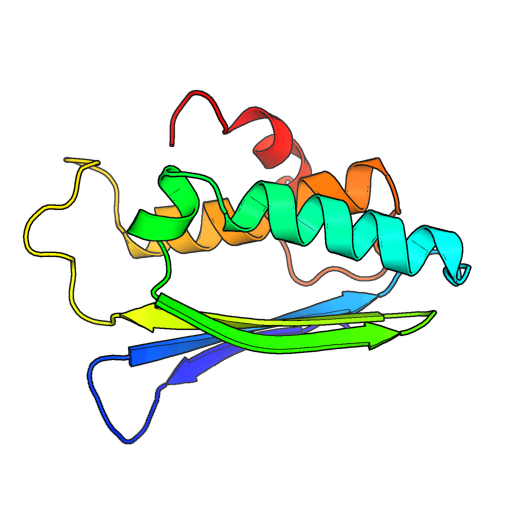S A C 1
ATOM 850 O O . LYS A 1 106 ? -2.615 2.746 12.640 1.00 93.00 106 LYS A O 1
ATOM 855 N N . LEU A 1 107 ? -0.663 2.911 11.526 1.00 93.25 107 LEU A N 1
ATOM 856 C CA . LEU A 1 107 ? -0.446 1.482 11.360 1.00 93.25 107 LEU A CA 1
ATOM 857 C C . LEU A 1 107 ? 0.262 0.902 12.592 1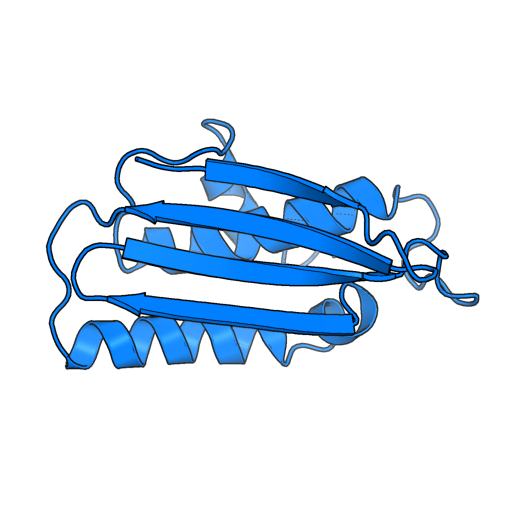.00 93.25 107 LEU A C 1
ATOM 859 O O . LEU A 1 107 ? 1.213 1.483 13.118 1.00 93.25 107 LEU A O 1
ATOM 863 N N . ALA A 1 108 ? -0.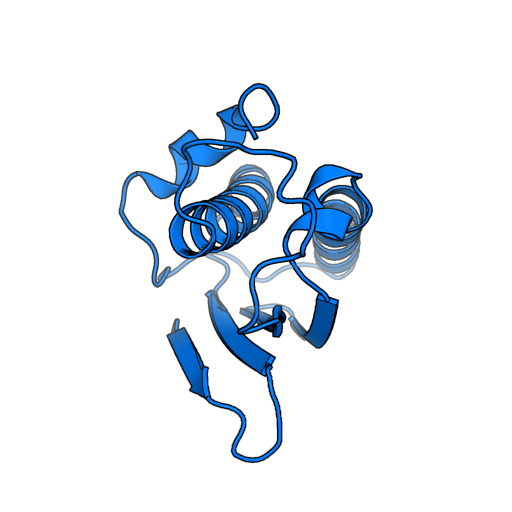192 -0.268 13.033 1.00 88.12 108 ALA A N 1
ATOM 864 C CA . ALA A 1 108 ? 0.456 -1.079 14.057 1.00 88.12 108 ALA A CA 1
ATOM 865 C C . ALA A 1 108 ? 1.292 -2.182 13.414 1.00 88.12 108 ALA A C 1
ATOM 867 O O . ALA A 1 108 ? 0.875 -2.769 12.414 1.00 88.12 108 ALA A O 1
ATOM 868 N N . ASP A 1 109 ? 2.440 -2.472 14.039 1.00 76.75 109 ASP A N 1
ATOM 869 C CA . ASP A 1 109 ? 3.368 -3.536 13.659 1.00 76.75 109 ASP A CA 1
ATOM 870 C C . ASP A 1 109 ? 3.590 -3.577 12.147 1.00 76.75 109 ASP A C 1
ATOM 872 O O . ASP A 1 109 ? 2.981 -4.384 11.463 1.00 76.75 109 ASP A O 1
ATOM 876 N N . ILE A 1 110 ? 4.437 -2.716 11.594 1.00 83.69 110 ILE A N 1
ATOM 877 C CA . ILE A 1 110 ? 4.670 -2.625 10.142 1.00 83.69 110 ILE A CA 1
ATOM 878 C C . ILE A 1 110 ? 5.912 -3.422 9.708 1.00 83.69 110 ILE A C 1
ATOM 880 O O . ILE A 1 110 ? 6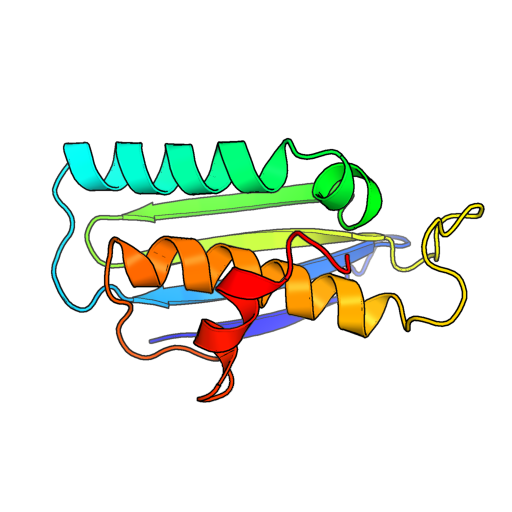.903 -3.440 10.436 1.00 83.69 110 ILE A O 1
ATOM 884 N N . PRO A 1 111 ? 5.920 -4.034 8.510 1.00 88.62 111 PRO A N 1
ATOM 885 C CA . PRO A 1 111 ? 7.068 -4.776 7.994 1.00 88.62 111 PRO A CA 1
ATOM 886 C C . PRO A 1 111 ? 8.037 -3.865 7.210 1.00 88.62 111 PRO A C 1
ATOM 888 O O . PRO A 1 111 ? 8.759 -4.334 6.331 1.00 88.62 111 PRO A O 1
ATOM 891 N N . PHE A 1 112 ? 8.009 -2.555 7.476 1.00 89.31 112 PHE A N 1
ATOM 892 C CA . PHE A 1 112 ? 8.774 -1.536 6.755 1.00 89.31 112 PHE A CA 1
ATOM 893 C C . PHE A 1 112 ? 9.926 -0.984 7.608 1.00 89.31 112 PHE A C 1
ATOM 895 O O . PHE A 1 112 ? 9.875 -1.072 8.838 1.00 89.31 112 PHE A O 1
ATOM 902 N N . PRO A 1 113 ? 10.942 -0.369 6.978 1.00 86.56 113 PRO A N 1
ATOM 903 C CA . PRO A 1 113 ? 11.955 0.421 7.676 1.00 86.56 113 PRO A CA 1
ATOM 904 C C . PRO A 1 113 ? 11.348 1.534 8.548 1.00 86.56 113 PRO A C 1
ATOM 906 O O . PRO A 1 113 ? 10.256 2.027 8.270 1.00 86.56 113 PRO A O 1
ATOM 909 N N . SER A 1 114 ? 12.051 1.963 9.601 1.00 83.50 114 SER A N 1
ATOM 910 C CA . SER A 1 114 ? 11.553 2.981 10.547 1.00 83.50 114 SER A CA 1
ATOM 911 C C . SER A 1 114 ? 11.280 4.349 9.907 1.00 83.50 114 SER A C 1
ATOM 913 O O . SER A 1 114 ? 10.429 5.099 10.383 1.00 83.50 114 SER A O 1
ATOM 915 N N . ASP A 1 115 ? 11.992 4.649 8.828 1.00 85.38 115 ASP A N 1
ATOM 916 C CA . ASP A 1 115 ? 11.964 5.870 8.025 1.00 85.38 115 ASP A CA 1
ATOM 917 C C . ASP A 1 115 ? 10.939 5.828 6.879 1.00 85.38 115 ASP A C 1
ATOM 919 O O . ASP A 1 115 ? 10.796 6.808 6.154 1.00 85.38 115 ASP A O 1
ATOM 923 N N . PHE A 1 116 ? 10.149 4.755 6.723 1.00 88.31 116 PHE A N 1
ATOM 924 C CA . PHE A 1 116 ? 9.194 4.642 5.605 1.00 88.31 116 PHE A CA 1
ATOM 925 C C . PHE A 1 116 ? 8.186 5.812 5.521 1.00 88.31 116 PHE A C 1
ATOM 927 O O . PHE A 1 116 ? 7.643 6.086 4.457 1.00 88.31 116 PHE A O 1
ATOM 934 N N . ARG A 1 117 ? 7.936 6.531 6.624 1.00 88.75 117 ARG A N 1
ATOM 935 C CA . ARG A 1 117 ? 7.050 7.709 6.657 1.00 88.75 117 ARG A CA 1
ATOM 936 C C . ARG A 1 117 ? 7.600 8.891 5.867 1.00 88.75 117 ARG A C 1
ATOM 938 O O . ARG A 1 117 ? 6.819 9.696 5.371 1.00 88.75 117 ARG A O 1
ATOM 945 N N . GLU A 1 118 ? 8.919 8.985 5.712 1.00 86.75 118 GLU A N 1
ATOM 946 C CA . GLU A 1 118 ? 9.570 10.045 4.932 1.00 86.75 118 GLU A CA 1
ATOM 947 C C . GLU A 1 118 ? 9.168 9.981 3.452 1.00 86.75 118 GLU A C 1
ATOM 949 O O . GLU A 1 118 ? 9.120 11.006 2.765 1.00 86.75 118 GLU A O 1
ATOM 954 N N . PHE A 1 119 ? 8.759 8.791 2.996 1.00 85.12 119 PHE A N 1
ATOM 955 C CA . PHE A 1 119 ? 8.332 8.534 1.628 1.00 85.12 119 PHE A CA 1
ATOM 956 C C . PHE A 1 119 ? 7.046 9.273 1.256 1.00 85.12 119 PHE A C 1
ATOM 958 O O . PHE A 1 119 ? 6.778 9.415 0.070 1.00 85.12 119 PHE A O 1
ATOM 965 N N . ILE A 1 120 ? 6.285 9.826 2.210 1.00 83.56 120 ILE A N 1
ATOM 966 C CA . ILE A 1 120 ? 5.118 10.675 1.912 1.00 83.56 120 ILE A CA 1
ATOM 967 C C . ILE A 1 120 ? 5.465 11.903 1.052 1.00 83.56 120 ILE A C 1
ATOM 969 O O . ILE A 1 120 ? 4.605 12.431 0.350 1.00 83.56 120 ILE A O 1
ATOM 973 N N . SER A 1 121 ? 6.735 12.316 1.090 1.00 72.44 121 SER A N 1
ATOM 974 C CA . SER A 1 121 ? 7.291 13.475 0.384 1.00 72.44 121 SER A CA 1
ATOM 975 C C . SER A 1 121 ? 7.881 13.128 -0.989 1.00 72.44 121 SER A C 1
ATOM 977 O O . SER A 1 121 ? 8.416 14.008 -1.654 1.00 72.44 121 SER A O 1
ATOM 979 N N . LEU A 1 122 ? 7.772 11.873 -1.450 1.00 67.38 122 LEU A N 1
ATOM 980 C CA . LEU A 1 122 ? 8.302 11.438 -2.750 1.00 67.38 122 LEU A CA 1
ATOM 981 C C . LEU A 1 122 ? 7.490 11.750 -4.020 1.00 67.38 122 LEU A C 1
ATOM 983 O O . LEU A 1 122 ? 8.027 11.427 -5.081 1.00 67.38 122 LEU A O 1
ATOM 987 N N . PRO A 1 123 ? 6.278 12.354 -4.024 1.00 56.28 123 PRO A N 1
ATOM 988 C CA . PRO A 1 123 ? 5.561 12.520 -5.288 1.00 56.28 123 PRO A CA 1
ATOM 989 C C . PRO A 1 123 ? 6.263 13.461 -6.284 1.00 56.28 123 PRO A C 1
ATOM 991 O O . PRO A 1 123 ? 5.847 13.499 -7.435 1.00 56.28 123 PRO A O 1
ATOM 994 N N . ASP A 1 124 ? 7.328 14.166 -5.874 1.00 45.97 124 ASP A N 1
ATOM 995 C CA . ASP A 1 124 ? 8.068 15.110 -6.722 1.00 45.97 124 ASP A CA 1
ATOM 996 C C . ASP A 1 124 ? 9.314 14.520 -7.424 1.00 45.97 124 ASP A C 1
ATOM 998 O O . ASP A 1 124 ? 9.878 15.181 -8.297 1.00 45.97 124 ASP A O 1
ATOM 1002 N N . TYR A 1 125 ? 9.769 13.312 -7.059 1.00 41.72 125 TYR A N 1
ATOM 1003 C CA . TYR A 1 125 ? 11.026 12.723 -7.575 1.00 41.72 125 TYR A CA 1
ATOM 1004 C C . TYR A 1 125 ? 10.884 11.319 -8.182 1.00 41.72 125 TYR A C 1
ATOM 1006 O O . TYR A 1 125 ? 11.848 10.810 -8.754 1.00 41.72 125 TYR A O 1
ATOM 1014 N N . LEU A 1 126 ? 9.699 10.717 -8.062 1.00 47.28 126 LEU A N 1
ATOM 1015 C CA . LEU A 1 126 ? 9.278 9.536 -8.820 1.00 47.28 126 LEU A CA 1
ATOM 1016 C C . LEU A 1 126 ? 8.450 9.960 -10.032 1.00 47.28 126 LEU A C 1
ATOM 1018 O O . LEU A 1 126 ? 8.041 9.051 -10.772 1.00 47.28 126 LEU A O 1
#

Seque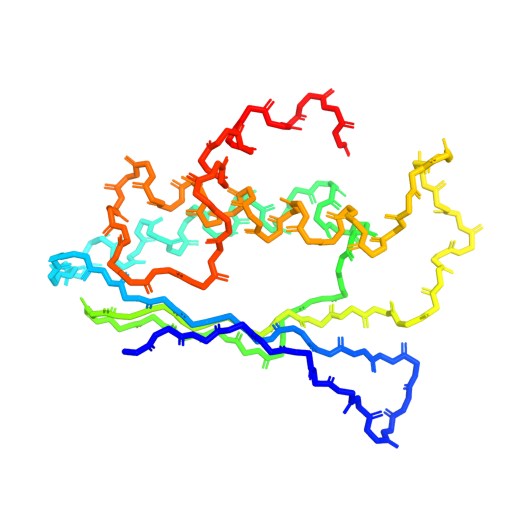nce (126 aa):
MSKLEFIDSETGDYFDVLVQVGFEKPLEAIDIVQVLQVFLETTTGLIAANLFEGLAYLNIDTTSLTIRFRYSGTSPSSNPYPGEELPRLKMQFIFYLFAKIDLQYKLADIPFPSDFREFISLPDYL

Radius of gyration: 14.42 Å; chains: 1; bounding box: 36×35×39 Å

Foldseek 3Di:
DWDWDWADDPDDQKIKTKTKWWFPFFDDPVLQVVLVVLVCVLCVDPLNVQQFPDWPDWDDGRTMTMTITMHGNDHPPDDVDPPDDSVVSNVLSVLLSVLSSCVVTNIDDGPDPPCSVVSVPVPVPD

Secondary structure (DSSP, 8-state):
--EEEEEE-SSSSEEEEEEEEEESSPPPHHHHHHHHHHHHHHHSSHHHHHH--EEEEEEE-SSEEEEEEEEESSPPSS-SSTTS-HHHHHHHHHHHHHHHHHHHS-EES-SS-TTGGGGGGGGGT-

pLDDT: mean 83.01, std 13.43, range [41.72, 96.62]